Protein AF-A0A8J6E642-F1 (afdb_monomer)

Mean predicted aligned error: 11.98 Å

Radius of gyration: 27.35 Å; Cα contacts (8 Å, |Δi|>4): 150; chains: 1; bounding box: 52×28×83 Å

Secondary structure (DSSP, 8-state):
----BTTB---TTSTT--TT-SSPPP----------S----GGGGTTT---TT------S----B--EEPPPPPP---BS-TTS-EEEEEE--EEE--BTTPPPPPPSEEEEEE--S---

Organism: Eleutherodactylus coqui (NCBI:txid57060)

Foldseek 3Di:
DQDPDPVRNCDLPGLQNQPPDPDGFDPDDDDDDDDDDDCPDPVVVVPPDPVPPPPPPPPRVQSWDAWDKDDKDPWDAFADAAPDKTKIKIFIGTPHQTHSPYHGDDDGMDMDIDHHPPDD

pLDDT: mean 79.24, std 14.69, range [52.28, 98.31]

Sequence (120 aa):
MWQITSSSPSHPANSFFYPRLKRLPPIAKVTFIKLKGKITSFLDIASNVTATGNEIEEHLPGTPLDCEVSLWSPWGLCKGSCGSKGVEIRTRYIRMKAANNGTACPSLSDNKDCEPENCI

Nearest PDB structures (foldseek):
  1szl-assembly1_A  TM=6.631E-01  e=7.088E-04  Rattus norvegicus
  4e0s-assembly1_B  TM=8.058E-01  e=7.967E-03  Homo sapiens
  7noz-assembly1_D  TM=7.205E-01  e=6.614E-03  Homo sapiens
  6rus-assembly1_A  TM=6.662E-01  e=2.021E-02  Homo sapiens
  6kvm-assembly1_A  TM=4.259E-01  e=5.375E+00  Gallus gallus

InterPro domains:
  IPR000884 Thrombospondin type-1 (TSP1) repeat [PS50092] (66-120)
  IPR000884 Thrombospondin type-1 (TSP1) repeat [SM00209] (69-120)
  IPR036383 Thrombospondin type-1 repeat superfamily [G3DSA:2.20.100.10] (65-114)
  IPR036383 Thrombospondin type-1 repeat superfamily [SSF82895] (64-119)
  IPR044004 Spondin-like TSP1 domain [PF19028] (67-119)
  IPR051418 Spondin/Thrombospondin type-1 domain-containing [PTHR11311] (56-119)

Structure (mmCIF, N/CA/C/O backbone):
data_AF-A0A8J6E642-F1
#
_entry.id   AF-A0A8J6E642-F1
#
loop_
_atom_site.group_PDB
_atom_site.id
_atom_site.type_symbol
_atom_site.label_atom_id
_atom_site.label_alt_id
_atom_site.label_comp_id
_atom_site.label_asym_id
_atom_site.label_entity_id
_atom_site.label_seq_id
_atom_site.pdbx_PDB_ins_code
_atom_site.Cartn_x
_atom_site.Cartn_y
_atom_site.Cartn_z
_atom_site.occupancy
_atom_site.B_iso_or_equiv
_atom_site.auth_seq_id
_atom_site.auth_comp_id
_atom_site.auth_asym_id
_atom_site.auth_atom_id
_atom_site.pdbx_PDB_model_num
ATOM 1 N N . MET A 1 1 ? -16.018 17.460 0.294 1.00 53.78 1 MET A N 1
ATOM 2 C CA . MET A 1 1 ? -14.708 17.254 0.949 1.00 53.78 1 MET A CA 1
ATOM 3 C C . MET A 1 1 ? -14.922 16.201 2.028 1.00 53.78 1 MET A C 1
ATOM 5 O O . MET A 1 1 ? -15.851 16.365 2.805 1.00 53.78 1 MET A O 1
ATOM 9 N N . TRP A 1 2 ? -14.198 15.082 2.009 1.00 61.72 2 TRP A N 1
ATOM 10 C CA . TRP A 1 2 ? -14.404 13.994 2.976 1.00 61.72 2 TRP A CA 1
ATOM 11 C C . TRP A 1 2 ? -13.755 14.383 4.313 1.00 61.72 2 TRP A C 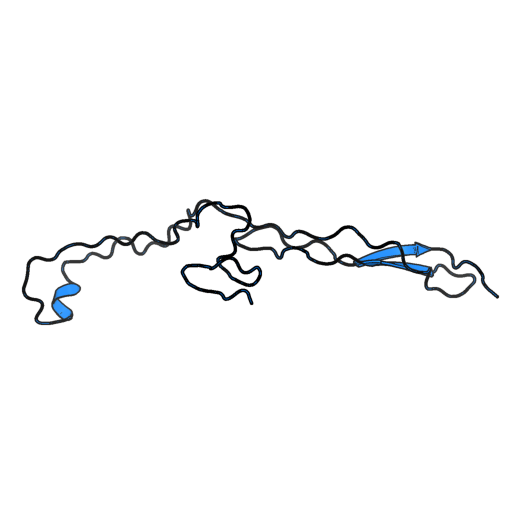1
ATOM 13 O O . TRP A 1 2 ? -12.544 14.580 4.353 1.00 61.72 2 TRP A O 1
ATOM 23 N N . GLN A 1 3 ? -14.544 14.547 5.380 1.00 73.75 3 GLN A N 1
ATOM 24 C CA . GLN A 1 3 ? -14.061 14.958 6.705 1.00 73.75 3 GLN A CA 1
ATOM 25 C C . GLN A 1 3 ? -14.054 13.770 7.668 1.00 73.75 3 GLN A C 1
ATOM 27 O O . GLN A 1 3 ? -15.035 13.034 7.762 1.00 73.75 3 GLN A O 1
ATOM 32 N N . ILE A 1 4 ? -12.952 13.610 8.402 1.00 73.44 4 ILE A N 1
ATOM 33 C CA . ILE A 1 4 ? -12.811 12.579 9.432 1.00 73.44 4 ILE A CA 1
ATOM 34 C C . ILE A 1 4 ? -13.620 13.015 10.656 1.00 73.44 4 ILE A C 1
ATOM 36 O O . ILE A 1 4 ? -13.296 14.017 11.291 1.00 73.44 4 ILE A O 1
ATOM 40 N N . THR A 1 5 ? -14.673 12.273 10.986 1.00 76.75 5 THR A N 1
ATOM 41 C CA . THR A 1 5 ? -15.489 12.486 12.195 1.00 76.75 5 THR A CA 1
ATOM 42 C C . THR A 1 5 ? -15.721 11.161 12.916 1.00 76.75 5 THR A C 1
ATOM 44 O O . THR A 1 5 ? -15.486 10.093 12.348 1.00 76.75 5 THR A O 1
ATOM 47 N N . SER A 1 6 ? -16.213 11.203 14.158 1.00 71.94 6 SER A N 1
ATOM 48 C CA . SER A 1 6 ? -16.591 9.989 14.900 1.00 71.94 6 SER A CA 1
ATOM 49 C C . SER A 1 6 ? -17.686 9.183 14.193 1.00 71.94 6 SER A C 1
ATOM 51 O O . SER A 1 6 ? -17.700 7.958 14.276 1.00 71.94 6 SER A O 1
ATOM 53 N N . SER A 1 7 ? -18.574 9.856 13.457 1.00 74.38 7 SER A N 1
ATOM 54 C CA . SER A 1 7 ? -19.633 9.239 12.656 1.00 74.38 7 SER A CA 1
ATOM 55 C C . SER A 1 7 ? -19.194 8.881 11.231 1.00 74.38 7 SER A C 1
ATOM 57 O O . SER A 1 7 ? -19.899 8.144 10.547 1.00 74.38 7 SER A O 1
ATOM 59 N N . SER A 1 8 ? -18.052 9.385 10.754 1.00 71.12 8 SER A N 1
ATOM 60 C CA . SER A 1 8 ? -17.496 9.108 9.420 1.00 71.12 8 SER A CA 1
ATOM 61 C C . SER A 1 8 ? -15.966 8.964 9.468 1.00 71.12 8 SER A C 1
ATOM 63 O O . SER A 1 8 ? -15.238 9.846 9.007 1.00 71.12 8 SER A O 1
ATOM 65 N N . PRO A 1 9 ? -15.443 7.854 10.024 1.00 72.44 9 PRO A N 1
ATOM 66 C CA . PRO A 1 9 ? -14.002 7.638 10.153 1.00 72.44 9 PRO A CA 1
ATOM 67 C C . PRO A 1 9 ? -13.345 7.075 8.880 1.00 72.44 9 PRO A C 1
ATOM 69 O O . PRO A 1 9 ? -12.135 6.852 8.866 1.00 72.44 9 PRO A O 1
ATOM 72 N N . SER A 1 10 ? -14.101 6.826 7.807 1.00 70.06 10 SER A N 1
ATOM 73 C CA . SER A 1 10 ? -13.646 6.135 6.595 1.00 70.06 10 SER A CA 1
ATOM 74 C C . SER A 1 10 ? -12.806 7.027 5.671 1.00 70.06 10 SER A C 1
ATOM 76 O O . SER A 1 10 ? -13.190 7.310 4.537 1.00 70.06 10 SER A O 1
ATOM 78 N N . HIS A 1 11 ? -11.654 7.480 6.153 1.00 77.19 11 HIS A N 1
ATOM 79 C CA . HIS A 1 11 ? -10.652 8.166 5.345 1.00 77.19 11 HIS A CA 1
ATOM 80 C C . HIS A 1 11 ? -9.401 7.286 5.227 1.00 77.19 11 HIS A C 1
ATOM 82 O O . HIS A 1 11 ? -8.934 6.804 6.252 1.00 77.19 11 HIS A O 1
ATOM 88 N N . PRO A 1 12 ? -8.806 7.106 4.035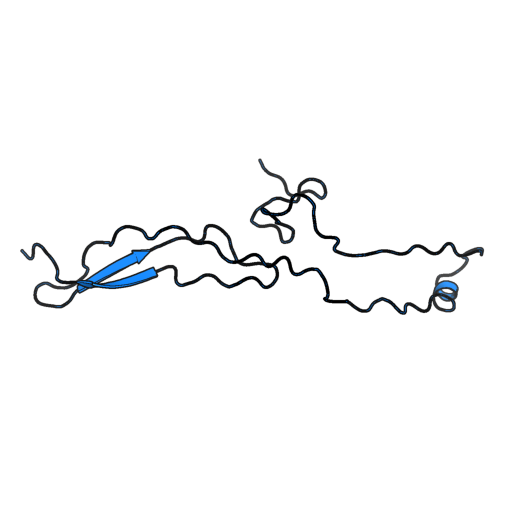 1.00 72.12 12 PRO A N 1
ATOM 89 C CA . PRO A 1 12 ? -7.671 6.196 3.830 1.00 72.12 12 PRO A CA 1
ATOM 90 C C . PRO A 1 12 ? -6.398 6.555 4.614 1.00 72.12 12 PRO A C 1
ATOM 92 O O . PRO A 1 12 ? -5.511 5.723 4.759 1.00 72.12 12 PRO A O 1
ATOM 95 N N . ALA A 1 13 ? -6.301 7.782 5.128 1.00 68.94 13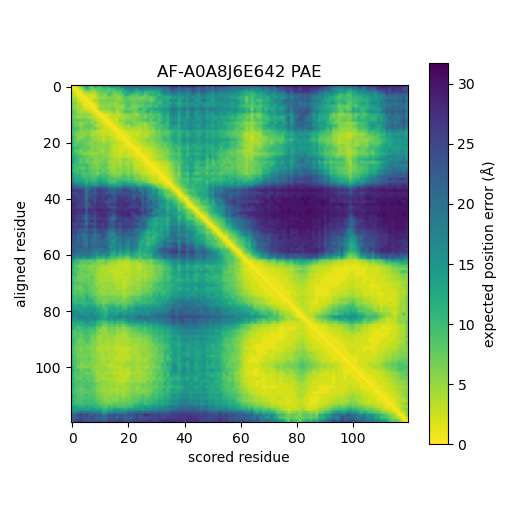 ALA A N 1
ATOM 96 C CA . ALA A 1 13 ? -5.231 8.210 6.036 1.00 68.94 13 ALA A CA 1
ATOM 97 C C . ALA A 1 13 ? -5.592 8.114 7.535 1.00 68.94 13 ALA A C 1
ATOM 99 O O . ALA A 1 13 ? -4.827 8.590 8.366 1.00 68.94 13 ALA A O 1
ATOM 100 N N . ASN A 1 14 ? -6.760 7.573 7.891 1.00 76.19 14 ASN A N 1
ATOM 101 C CA . ASN A 1 14 ? -7.192 7.424 9.280 1.00 76.19 14 ASN A CA 1
ATOM 102 C C . ASN A 1 14 ? -6.783 6.053 9.839 1.00 76.19 14 ASN A C 1
ATOM 104 O O . ASN A 1 14 ? -6.898 5.042 9.150 1.00 76.19 14 ASN A O 1
ATOM 108 N N . SER A 1 15 ? -6.403 6.000 11.115 1.00 71.56 15 SER A N 1
ATOM 109 C CA . SER A 1 15 ? -6.082 4.754 11.824 1.00 71.56 15 SER A CA 1
ATOM 110 C C . SER A 1 15 ? -7.288 3.818 11.982 1.00 71.56 15 SER A C 1
ATOM 112 O O . SER A 1 15 ? -7.113 2.621 12.165 1.00 71.56 15 SER A O 1
ATOM 114 N N . PHE A 1 16 ? -8.513 4.340 11.859 1.00 74.75 16 PHE A N 1
ATOM 115 C CA . PHE A 1 16 ? -9.761 3.561 11.876 1.00 74.75 16 PHE A CA 1
ATOM 116 C C . PHE A 1 16 ? -10.316 3.286 10.470 1.00 74.75 16 PHE A C 1
ATOM 118 O O . PHE A 1 16 ? -11.526 3.135 10.279 1.00 74.75 16 PHE A O 1
ATOM 125 N N . PHE A 1 17 ? -9.452 3.274 9.455 1.00 79.19 17 PHE A N 1
ATOM 126 C CA . PHE A 1 17 ? -9.862 2.979 8.091 1.00 79.19 17 PHE A CA 1
ATOM 127 C C . PHE A 1 17 ? -10.010 1.472 7.870 1.00 79.19 17 PHE A C 1
ATOM 129 O O . PHE A 1 17 ? -9.035 0.758 7.648 1.00 79.19 17 PHE A O 1
ATOM 136 N N . TYR A 1 18 ? -11.256 0.999 7.883 1.00 82.75 18 TYR A N 1
ATOM 137 C CA . TYR A 1 18 ? -11.600 -0.398 7.619 1.00 82.75 18 TYR A CA 1
ATOM 138 C C . TYR A 1 18 ? -12.428 -0.526 6.331 1.00 82.75 18 TYR A C 1
ATOM 140 O O . TYR A 1 18 ? -13.645 -0.702 6.398 1.00 82.75 18 TYR A O 1
ATOM 148 N N . PRO A 1 19 ? -11.806 -0.456 5.139 1.00 81.31 19 PRO A N 1
ATOM 149 C CA . PRO A 1 19 ? -12.535 -0.402 3.867 1.00 81.31 19 PRO A CA 1
ATOM 150 C C . PRO A 1 19 ? -13.343 -1.671 3.566 1.00 81.31 19 PRO A C 1
ATOM 152 O O . PRO A 1 19 ? -14.288 -1.633 2.785 1.00 81.31 19 PRO A O 1
ATOM 155 N N . ARG A 1 20 ? -12.968 -2.803 4.174 1.00 82.69 20 ARG A N 1
ATOM 156 C CA . ARG A 1 20 ? -13.580 -4.119 3.933 1.00 82.69 20 ARG A CA 1
ATOM 157 C C . ARG A 1 20 ? -14.623 -4.513 4.987 1.00 82.69 20 ARG A C 1
ATOM 159 O O . ARG A 1 20 ? -15.246 -5.563 4.852 1.00 82.69 20 ARG A O 1
ATOM 166 N N . LEU A 1 21 ? -14.826 -3.703 6.030 1.00 80.44 21 LEU A N 1
ATOM 167 C CA . LEU A 1 21 ? -15.764 -4.009 7.112 1.00 80.44 21 LEU A CA 1
ATOM 168 C C . LEU A 1 21 ? -17.041 -3.180 6.985 1.00 80.44 21 LEU A C 1
ATOM 170 O O . LEU A 1 21 ? -17.004 -1.965 6.830 1.00 80.44 21 LEU A O 1
ATOM 174 N N . LYS A 1 22 ? -18.196 -3.841 7.121 1.00 81.00 22 LYS A N 1
ATOM 175 C CA . LYS A 1 22 ? -19.508 -3.166 7.144 1.00 81.00 22 LYS A CA 1
ATOM 176 C C . LYS A 1 22 ? -19.777 -2.431 8.460 1.00 81.00 22 LYS A C 1
ATOM 178 O O . LYS A 1 22 ? -20.618 -1.539 8.503 1.00 81.00 22 LYS A O 1
ATOM 183 N N . ARG A 1 23 ? -19.121 -2.846 9.546 1.00 78.62 23 ARG A N 1
ATOM 184 C CA . ARG A 1 23 ? -19.234 -2.266 10.890 1.00 78.62 23 ARG A CA 1
ATOM 185 C C . ARG A 1 23 ? -17.848 -2.212 11.513 1.00 78.62 23 ARG A C 1
ATOM 187 O O . ARG A 1 23 ? -17.059 -3.133 11.309 1.00 78.62 23 ARG A O 1
ATOM 194 N N . LEU A 1 24 ? -17.571 -1.142 12.251 1.00 77.75 24 LEU A N 1
ATOM 195 C CA . LEU A 1 24 ? -16.283 -0.958 12.911 1.00 77.75 24 LEU A CA 1
ATOM 196 C C . LEU A 1 24 ? -16.070 -2.039 13.979 1.00 77.75 24 LEU A C 1
ATOM 198 O O . LEU A 1 24 ? -17.028 -2.389 14.679 1.00 77.75 24 LEU A O 1
ATOM 202 N N . PRO A 1 25 ? -14.843 -2.565 14.112 1.00 78.12 25 PRO A N 1
ATOM 203 C CA . PRO A 1 25 ? -14.526 -3.499 15.177 1.00 78.12 25 PRO A CA 1
ATOM 204 C C . PRO A 1 25 ? -14.644 -2.798 16.542 1.00 78.12 25 PRO A C 1
ATOM 206 O O . PRO A 1 25 ? -14.317 -1.612 16.658 1.00 78.12 25 PRO A O 1
ATOM 209 N N . PRO A 1 26 ? -15.124 -3.496 17.585 1.00 76.69 26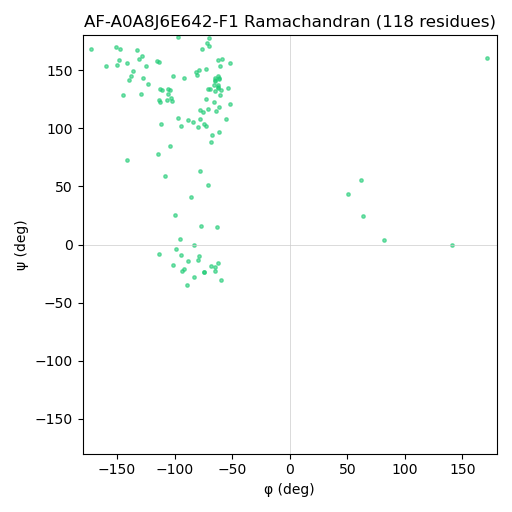 PRO A N 1
ATOM 210 C CA . PRO A 1 26 ? -15.143 -2.948 18.933 1.00 76.69 26 PRO A CA 1
ATOM 211 C C . PRO A 1 26 ? -13.706 -2.760 19.429 1.00 76.69 26 PRO A C 1
ATOM 213 O O . PRO A 1 26 ? -12.939 -3.716 19.475 1.00 76.69 26 PRO A O 1
ATOM 216 N N . ILE A 1 27 ? -13.355 -1.530 19.804 1.00 74.62 27 ILE A N 1
ATOM 217 C CA . ILE A 1 27 ? -12.005 -1.175 20.277 1.00 74.62 27 ILE A CA 1
ATOM 218 C C . ILE A 1 27 ? -11.851 -1.277 21.798 1.00 74.62 27 ILE A C 1
ATOM 220 O O . ILE A 1 27 ? -10.738 -1.373 22.296 1.00 74.62 27 ILE A O 1
ATOM 224 N N . ALA A 1 28 ? -12.963 -1.239 22.536 1.00 75.19 28 ALA A N 1
ATOM 225 C CA . ALA A 1 28 ? -12.993 -1.367 23.987 1.00 75.19 28 ALA A CA 1
ATOM 226 C C . ALA A 1 28 ? -14.389 -1.792 24.462 1.00 75.19 28 ALA A C 1
ATOM 228 O O . ALA A 1 28 ? -15.399 -1.489 23.818 1.00 75.19 28 ALA A O 1
ATOM 229 N N . LYS A 1 29 ? -14.451 -2.452 25.622 1.00 78.50 29 LYS A N 1
ATOM 230 C CA . LYS A 1 29 ? -15.683 -2.652 26.392 1.00 78.50 29 LYS A CA 1
ATOM 231 C C . LYS A 1 29 ? -15.560 -1.870 27.692 1.00 78.50 29 LYS A C 1
ATOM 233 O O . LYS A 1 29 ? -14.613 -2.075 28.440 1.00 78.50 29 LYS A O 1
ATOM 238 N N . VAL A 1 30 ? -16.522 -0.993 27.957 1.00 79.69 30 VAL A N 1
ATOM 239 C CA . VAL A 1 30 ? -16.594 -0.242 29.214 1.00 79.69 30 VAL A CA 1
ATOM 240 C C . VAL A 1 30 ? -17.733 -0.813 30.043 1.00 79.69 30 VAL A C 1
ATOM 242 O O . VAL A 1 30 ? -18.870 -0.887 29.574 1.00 79.69 30 VAL A O 1
ATOM 245 N N . THR A 1 31 ? -17.431 -1.229 31.267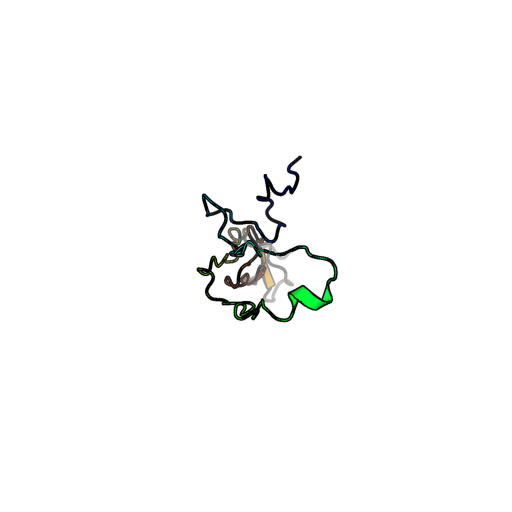 1.00 81.75 31 THR A N 1
ATOM 246 C CA . THR A 1 31 ? -18.421 -1.693 32.236 1.00 81.75 31 THR A CA 1
ATOM 247 C C . THR A 1 31 ? -18.666 -0.594 33.262 1.00 81.75 31 THR A C 1
ATOM 249 O O . THR A 1 31 ? -17.744 -0.067 33.878 1.00 81.75 31 THR A O 1
ATOM 252 N N . PHE A 1 32 ? -19.930 -0.219 33.439 1.00 79.12 32 PHE A N 1
ATOM 253 C CA . PHE A 1 32 ? -20.323 0.761 34.445 1.00 79.12 32 PHE A CA 1
ATOM 254 C C . PHE A 1 32 ? -20.928 0.032 35.637 1.00 79.12 32 PHE A C 1
ATOM 256 O O . PHE A 1 32 ? -21.910 -0.696 35.490 1.00 79.12 32 PHE A O 1
ATOM 263 N N . ILE A 1 33 ? -20.370 0.257 36.825 1.00 79.12 33 ILE A N 1
ATOM 264 C CA . ILE A 1 33 ? -20.960 -0.199 38.083 1.00 79.12 33 ILE A CA 1
ATOM 265 C C . ILE A 1 33 ? -21.569 0.991 38.820 1.00 79.12 33 ILE A C 1
ATOM 267 O O . ILE A 1 33 ? -20.940 2.033 39.000 1.00 79.12 33 ILE A O 1
ATOM 271 N N . LYS A 1 34 ? -22.828 0.854 39.240 1.00 75.38 34 LYS A N 1
ATOM 272 C CA . LYS A 1 34 ? -23.503 1.881 40.035 1.00 75.38 34 LYS A CA 1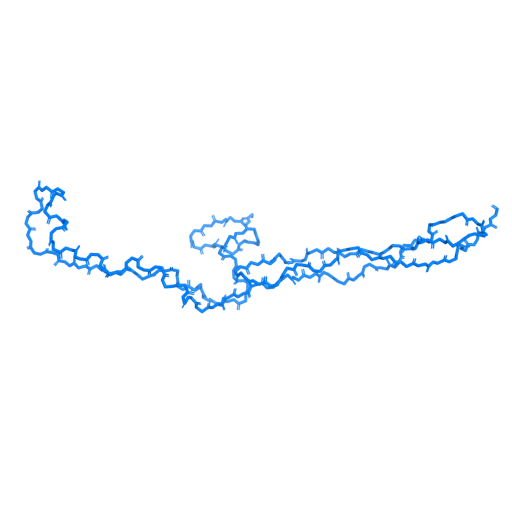
ATOM 273 C C . LYS A 1 34 ? -23.136 1.696 41.504 1.00 75.38 34 LYS A C 1
ATOM 275 O O . LYS A 1 34 ? -23.664 0.803 42.164 1.00 75.38 34 LYS A O 1
ATOM 280 N N . LEU A 1 35 ? -22.269 2.561 42.020 1.00 73.12 35 LEU A N 1
ATOM 281 C CA . LEU A 1 35 ? -21.963 2.608 43.447 1.00 73.12 35 LEU A CA 1
ATOM 282 C C . LEU A 1 35 ? -23.169 3.170 44.216 1.00 73.12 35 LEU A C 1
ATOM 284 O O . LEU A 1 35 ? -23.774 4.167 43.817 1.00 73.12 35 LEU A O 1
ATOM 288 N N . LYS A 1 36 ? -23.540 2.524 45.321 1.00 72.38 36 LYS A N 1
ATOM 289 C CA . LYS A 1 36 ? -24.533 3.051 46.266 1.00 72.38 36 LYS A CA 1
ATOM 290 C C . LYS A 1 36 ? -23.781 3.788 47.382 1.00 72.38 36 LYS A C 1
ATOM 292 O O . LYS A 1 36 ? -23.217 3.141 48.253 1.00 72.38 36 LYS A O 1
ATOM 297 N N . GLY A 1 37 ? -23.753 5.123 47.338 1.00 66.00 37 GLY A N 1
ATOM 298 C CA . GLY A 1 37 ? -23.104 5.986 48.340 1.00 66.00 37 GLY A CA 1
ATOM 299 C C . GLY A 1 37 ? -23.058 7.462 47.911 1.00 66.00 37 GLY A C 1
ATOM 300 O O . GLY A 1 37 ? -23.213 7.764 46.729 1.00 66.00 37 GLY A O 1
ATOM 301 N N . LYS A 1 38 ? -22.877 8.393 48.861 1.00 60.06 38 LYS A N 1
ATOM 302 C CA . LYS A 1 38 ? -22.690 9.833 48.592 1.00 60.06 38 LYS A CA 1
ATOM 303 C C . LYS A 1 38 ? -21.193 10.073 48.382 1.00 60.06 38 LYS A C 1
ATOM 305 O O . LYS A 1 38 ? -20.428 9.978 49.332 1.00 60.06 38 LYS A O 1
ATOM 310 N N . ILE A 1 39 ? -20.774 10.323 47.144 1.00 59.31 39 ILE A N 1
ATOM 311 C CA . ILE A 1 39 ? -19.362 10.556 46.808 1.00 59.31 39 ILE A CA 1
ATOM 312 C C . ILE A 1 39 ? -18.983 11.942 47.333 1.00 59.31 39 ILE A C 1
ATOM 314 O O . ILE A 1 39 ? -19.368 12.954 46.752 1.00 59.31 39 ILE A O 1
ATOM 318 N N . THR A 1 40 ? -18.290 11.989 48.468 1.00 59.62 40 THR A N 1
ATOM 319 C CA . THR A 1 40 ? -17.801 13.235 49.075 1.00 59.62 40 THR A CA 1
ATOM 320 C C . THR A 1 40 ? -16.317 13.476 48.804 1.00 59.62 40 THR A C 1
ATOM 322 O O . THR A 1 40 ? -15.872 14.614 48.921 1.00 59.62 40 THR A O 1
ATOM 325 N N . SER A 1 41 ? -15.551 12.449 48.403 1.00 56.94 41 SER A N 1
ATOM 326 C CA . SER A 1 41 ? -14.129 12.572 48.061 1.00 56.94 41 SER A CA 1
ATOM 327 C C . SER A 1 41 ? -13.678 11.553 46.998 1.00 56.94 41 SER A C 1
ATOM 329 O O . SER A 1 41 ? -14.256 10.475 46.868 1.00 56.94 41 SER A O 1
ATOM 331 N N . PHE A 1 42 ? -12.623 11.885 46.242 1.00 57.47 42 PHE A N 1
ATOM 332 C CA . PHE A 1 42 ? -11.982 10.985 45.265 1.00 57.47 42 PHE A CA 1
ATOM 333 C C . PHE A 1 42 ? -11.252 9.792 45.915 1.00 57.47 42 PHE A C 1
ATOM 335 O O . PHE A 1 42 ? -10.986 8.801 45.239 1.00 57.47 42 PHE A O 1
ATOM 342 N N . LEU A 1 43 ? -10.936 9.869 47.213 1.00 57.19 43 LEU A N 1
ATOM 343 C CA . LEU A 1 43 ? -10.184 8.840 47.942 1.00 57.19 43 LEU A CA 1
ATOM 344 C C . LEU A 1 43 ? -11.034 7.593 48.250 1.00 57.19 43 LEU A C 1
ATOM 346 O O . LEU A 1 43 ? -10.487 6.499 48.354 1.00 57.19 43 LEU A O 1
ATOM 350 N N . ASP A 1 44 ? -12.364 7.727 48.292 1.00 53.78 44 ASP A N 1
ATOM 351 C CA . ASP A 1 44 ? -13.297 6.621 48.572 1.00 53.78 44 ASP A CA 1
ATOM 352 C C . ASP A 1 44 ? -13.553 5.706 47.353 1.00 53.78 44 ASP A C 1
ATOM 354 O O . ASP A 1 44 ? -14.180 4.653 47.470 1.00 53.78 44 ASP A O 1
ATOM 358 N N . ILE A 1 45 ? -13.088 6.104 46.162 1.00 54.41 45 ILE A N 1
ATOM 359 C CA . ILE A 1 45 ? -13.300 5.377 44.897 1.00 54.41 45 ILE A CA 1
ATOM 360 C C . ILE A 1 45 ? -12.270 4.246 44.723 1.00 54.41 45 ILE A C 1
ATOM 362 O O . ILE A 1 45 ? -12.569 3.227 44.101 1.00 54.41 45 ILE A O 1
ATOM 366 N N . ALA A 1 46 ? -11.077 4.385 45.308 1.00 53.94 46 ALA A N 1
ATOM 367 C CA . ALA A 1 46 ? -9.966 3.448 45.129 1.00 53.94 46 ALA A CA 1
ATOM 368 C C . ALA A 1 46 ? -10.072 2.162 45.976 1.00 53.94 46 ALA A C 1
ATOM 370 O O . ALA A 1 46 ? -9.333 1.214 45.727 1.00 53.94 46 ALA A O 1
ATOM 371 N N . SER A 1 47 ? -10.969 2.107 46.967 1.00 53.12 47 SER A N 1
ATOM 372 C CA . SER A 1 47 ? -11.055 0.992 47.926 1.00 53.12 47 SER A CA 1
ATOM 373 C C . SER A 1 47 ? -12.045 -0.114 47.538 1.00 53.12 47 SER A C 1
ATOM 375 O O . SER A 1 47 ? -11.868 -1.249 47.971 1.00 53.12 47 SER A O 1
ATOM 377 N N . ASN A 1 48 ? -13.043 0.174 46.692 1.00 53.38 48 ASN A N 1
ATOM 378 C CA . ASN A 1 48 ? -14.070 -0.801 46.277 1.00 53.38 48 ASN A CA 1
ATOM 379 C C . ASN A 1 48 ? -14.008 -1.178 44.790 1.00 53.38 48 ASN A C 1
ATOM 381 O O . ASN A 1 48 ? -14.731 -2.071 44.348 1.00 53.38 48 ASN A O 1
ATOM 385 N N . VAL A 1 49 ? -13.179 -0.485 44.007 1.00 54.19 49 VAL A N 1
ATOM 386 C CA . VAL A 1 49 ? -12.951 -0.788 42.595 1.00 54.19 49 VAL A CA 1
ATOM 387 C C . VAL A 1 49 ? -11.602 -1.481 42.500 1.00 54.19 49 VAL A C 1
ATOM 389 O O . VAL A 1 49 ? -10.577 -0.854 42.246 1.00 54.19 49 VAL A O 1
ATOM 392 N N . THR A 1 50 ? -11.589 -2.796 42.708 1.00 53.66 50 THR A N 1
ATOM 393 C CA . THR A 1 50 ? -10.513 -3.619 42.163 1.00 53.66 50 THR A CA 1
ATOM 394 C C . THR A 1 50 ? -10.589 -3.470 40.649 1.00 53.66 50 THR A C 1
ATOM 396 O O . THR A 1 50 ? -11.404 -4.105 39.986 1.00 53.66 50 THR A O 1
ATOM 399 N N . ALA A 1 51 ? -9.775 -2.573 40.090 1.00 55.22 51 ALA A N 1
ATOM 400 C CA . ALA A 1 51 ? -9.605 -2.401 38.651 1.00 55.22 51 ALA A CA 1
ATOM 401 C C . ALA A 1 51 ? -8.830 -3.597 38.059 1.00 55.22 51 ALA A C 1
ATOM 403 O O . ALA A 1 51 ? -7.815 -3.442 37.389 1.00 55.22 51 ALA A O 1
ATOM 404 N N . THR A 1 52 ? -9.277 -4.817 38.351 1.00 55.41 52 THR A N 1
ATOM 405 C CA . THR A 1 52 ? -8.862 -6.035 37.659 1.00 55.41 52 THR A CA 1
ATOM 406 C C . THR A 1 52 ? -9.632 -6.063 36.342 1.00 55.41 52 THR A C 1
ATOM 408 O O . THR A 1 52 ? -10.853 -6.217 36.349 1.00 55.41 52 THR A O 1
ATOM 411 N N . GLY A 1 53 ? -8.939 -5.821 35.227 1.00 52.28 53 GLY A N 1
ATOM 412 C CA . GLY A 1 53 ? -9.556 -5.697 33.899 1.00 52.28 53 GLY A CA 1
ATOM 413 C C . GLY A 1 53 ? -8.958 -4.613 32.997 1.00 52.28 53 GLY A C 1
ATOM 414 O O . GLY A 1 53 ? -9.378 -4.495 31.853 1.00 52.28 53 GLY A O 1
ATOM 415 N N . ASN A 1 54 ? -7.952 -3.860 33.462 1.00 56.91 54 ASN A N 1
ATOM 416 C CA . ASN A 1 54 ? -7.114 -3.001 32.604 1.00 56.91 54 ASN A CA 1
ATOM 417 C C . ASN A 1 54 ? -6.070 -3.807 31.804 1.00 56.91 54 ASN A C 1
ATOM 419 O O . ASN A 1 54 ? -5.078 -3.253 31.330 1.00 56.91 54 ASN A O 1
ATOM 423 N N . GLU A 1 55 ? -6.246 -5.121 31.706 1.00 60.78 55 GLU A N 1
ATOM 424 C CA . GLU A 1 55 ? -5.422 -5.954 30.847 1.00 60.78 55 GLU A CA 1
ATOM 425 C C . GLU A 1 55 ? -5.816 -5.634 29.406 1.00 60.78 55 GLU A C 1
ATOM 427 O O . GLU A 1 55 ? -6.968 -5.809 29.004 1.00 60.78 55 GLU A O 1
ATOM 432 N N . ILE A 1 56 ? -4.866 -5.089 28.642 1.00 57.03 56 ILE A N 1
ATOM 433 C CA . ILE A 1 56 ? -5.007 -4.925 27.198 1.00 57.03 56 ILE A CA 1
ATOM 434 C C . ILE A 1 56 ? -4.990 -6.341 26.627 1.00 57.03 56 ILE A C 1
ATOM 436 O O . ILE A 1 56 ? -3.936 -6.895 26.324 1.00 57.03 56 ILE A O 1
ATOM 440 N N . GLU A 1 57 ? -6.160 -6.965 26.551 1.00 57.47 57 GLU A N 1
ATOM 441 C CA . GLU A 1 57 ? -6.324 -8.214 25.829 1.00 57.47 57 GLU A CA 1
ATOM 442 C C . GLU A 1 57 ? -6.130 -7.882 24.341 1.00 57.47 57 GLU A C 1
ATOM 444 O O . GLU A 1 57 ? -7.058 -7.458 23.653 1.00 57.47 57 GLU A O 1
ATOM 449 N N . GLU A 1 58 ? -4.904 -8.051 23.828 1.00 56.78 58 GLU A N 1
ATOM 450 C CA . GLU A 1 58 ? -4.563 -7.933 22.397 1.00 56.78 58 GLU A CA 1
ATOM 451 C C . GLU A 1 58 ? -5.273 -8.988 21.522 1.00 56.78 58 GLU A C 1
ATOM 453 O O . GLU A 1 58 ? -4.942 -9.188 20.356 1.00 56.78 58 GLU A O 1
ATOM 458 N N . HIS A 1 59 ? -6.300 -9.655 22.044 1.00 57.19 59 HIS A N 1
ATOM 459 C CA . HIS A 1 59 ? -7.158 -10.557 21.298 1.00 57.19 59 HIS A CA 1
ATOM 460 C C . HIS A 1 59 ? -8.307 -9.808 20.607 1.00 57.19 59 HIS A C 1
ATOM 462 O O . HIS A 1 59 ? -9.450 -10.272 20.568 1.00 57.19 59 HIS A O 1
ATOM 468 N N . LEU A 1 60 ? -8.022 -8.634 20.025 1.00 62.16 60 LEU A N 1
ATOM 469 C CA . LEU A 1 60 ? -8.912 -8.122 18.989 1.00 62.16 60 LEU A CA 1
ATOM 470 C C . LEU A 1 60 ? -8.893 -9.135 17.837 1.00 62.16 60 LEU A C 1
ATOM 472 O O . LEU A 1 60 ? -7.813 -9.602 17.467 1.00 62.16 60 LEU A O 1
ATOM 476 N N . PRO A 1 61 ? -10.047 -9.464 17.228 1.00 63.38 61 PRO A N 1
ATOM 477 C CA . PRO A 1 61 ? -10.047 -10.187 15.968 1.00 63.38 61 PRO A CA 1
ATOM 478 C C . PRO A 1 61 ? -9.191 -9.374 15.001 1.00 63.38 61 PRO A C 1
ATOM 480 O O . PRO A 1 61 ? -9.562 -8.257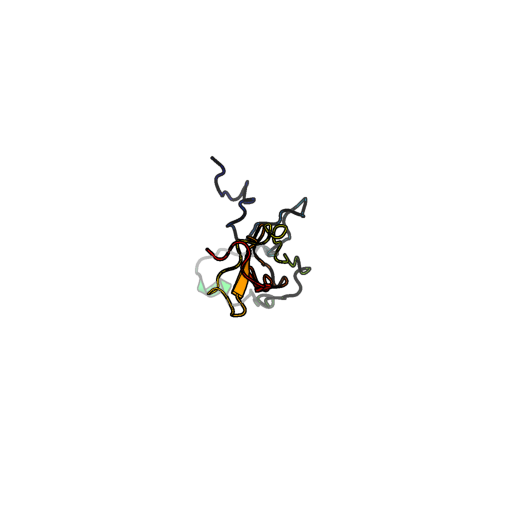 14.624 1.00 63.38 61 PRO A O 1
ATOM 483 N N . GLY A 1 62 ? -8.002 -9.899 14.696 1.00 69.69 62 GLY A N 1
ATOM 484 C CA . GLY A 1 62 ? -7.031 -9.226 13.855 1.00 69.69 62 GLY A CA 1
ATOM 485 C C . GLY A 1 62 ? -7.742 -8.822 12.577 1.00 69.69 62 GLY A C 1
ATOM 486 O O . GLY A 1 62 ? -8.304 -9.659 11.874 1.00 69.69 62 GLY A O 1
ATOM 487 N N . THR A 1 63 ? -7.760 -7.526 12.298 1.00 81.00 63 THR A N 1
ATOM 488 C CA . THR A 1 63 ? -8.292 -6.984 11.047 1.00 81.00 63 THR A CA 1
ATOM 489 C C . THR A 1 63 ? -7.114 -6.498 10.212 1.00 81.00 63 THR A C 1
ATOM 491 O O . THR A 1 63 ? -7.037 -5.296 9.932 1.00 81.00 63 THR A O 1
ATOM 494 N N . PRO A 1 64 ? -6.161 -7.400 9.869 1.00 85.69 64 PRO A N 1
ATOM 495 C CA . PRO A 1 64 ? -4.961 -7.010 9.160 1.00 85.69 64 PRO A CA 1
ATOM 496 C C . PRO A 1 64 ? -5.356 -6.385 7.834 1.00 85.69 64 PRO A C 1
ATOM 498 O O . PRO A 1 64 ? -6.222 -6.884 7.107 1.00 85.69 64 PRO A O 1
ATOM 501 N N . LEU A 1 65 ? -4.736 -5.248 7.553 1.00 87.62 65 LEU A N 1
ATOM 502 C CA . LEU A 1 65 ? -4.888 -4.560 6.292 1.00 87.62 65 LEU A CA 1
ATOM 503 C C . LEU A 1 65 ? -3.558 -4.641 5.568 1.00 87.62 65 LEU A C 1
ATOM 505 O O . LEU A 1 65 ? -2.606 -3.948 5.917 1.00 87.62 65 LEU A O 1
ATOM 509 N N . ASP A 1 66 ? -3.498 -5.522 4.583 1.00 92.00 66 ASP A N 1
ATOM 510 C CA . ASP A 1 66 ? -2.304 -5.702 3.774 1.00 92.00 66 ASP A CA 1
ATOM 511 C C . ASP A 1 66 ? -2.112 -4.531 2.817 1.00 92.00 66 ASP A C 1
ATOM 513 O O . ASP A 1 66 ? -3.072 -3.900 2.362 1.00 92.00 66 ASP A O 1
ATOM 517 N N . CYS A 1 67 ? -0.855 -4.252 2.482 1.00 93.44 67 CYS A N 1
ATOM 518 C CA . CYS A 1 67 ? -0.567 -3.288 1.441 1.00 93.44 67 CYS A CA 1
ATOM 519 C C . CYS A 1 67 ? -1.070 -3.772 0.076 1.00 93.44 67 CYS A C 1
ATOM 521 O O . CYS A 1 67 ? -0.765 -4.878 -0.368 1.00 93.44 67 CYS A O 1
ATOM 523 N N . GLU A 1 68 ? -1.760 -2.889 -0.638 1.00 94.12 68 GLU A N 1
ATOM 524 C CA . GLU A 1 68 ? -2.138 -3.100 -2.030 1.00 94.12 68 GLU A CA 1
ATOM 525 C C . GLU A 1 68 ? -1.354 -2.144 -2.925 1.00 94.12 68 GLU A C 1
ATOM 527 O O . GLU A 1 68 ? -1.292 -0.937 -2.679 1.00 94.12 68 GLU A O 1
ATOM 532 N N . VAL A 1 69 ? -0.791 -2.671 -4.009 1.00 97.44 69 VAL A N 1
ATOM 533 C CA . VAL A 1 69 ? -0.068 -1.900 -5.026 1.00 97.44 69 VAL A CA 1
ATOM 534 C C . VAL A 1 69 ? -0.797 -1.969 -6.366 1.00 97.44 69 VAL A C 1
ATOM 536 O O . VAL A 1 69 ? -1.616 -2.853 -6.615 1.00 97.44 69 VAL A O 1
ATOM 539 N N . SER A 1 70 ? -0.534 -0.993 -7.225 1.00 97.81 70 SER A N 1
ATOM 540 C CA . SER A 1 70 ? -1.005 -0.990 -8.612 1.00 97.81 70 SER A CA 1
ATOM 541 C C . SER A 1 70 ? -0.285 -2.040 -9.462 1.00 97.81 70 SER A C 1
ATOM 543 O O . SER A 1 70 ? 0.701 -2.657 -9.042 1.00 97.81 70 SER A O 1
ATOM 545 N N . LEU A 1 71 ? -0.795 -2.233 -10.681 1.00 97.94 71 LEU A N 1
ATOM 546 C CA . LEU A 1 71 ? -0.055 -2.923 -11.729 1.00 97.94 71 LEU A CA 1
ATOM 547 C C . LEU A 1 71 ? 1.236 -2.160 -12.042 1.00 97.94 71 LEU A C 1
ATOM 549 O O . LEU A 1 71 ? 1.325 -0.947 -11.849 1.00 97.94 71 LEU A O 1
ATOM 553 N N . TRP A 1 72 ? 2.230 -2.887 -12.539 1.00 98.31 72 TRP A N 1
ATOM 554 C CA . TRP A 1 72 ? 3.447 -2.275 -13.048 1.00 98.31 72 TRP A CA 1
ATOM 555 C C . TRP A 1 72 ? 3.146 -1.345 -14.221 1.00 98.31 72 TRP A C 1
ATOM 557 O O . TRP A 1 72 ? 2.320 -1.662 -15.079 1.00 98.31 72 TRP A O 1
ATOM 567 N N . SER A 1 73 ? 3.870 -0.231 -14.286 1.00 98.12 73 SER A N 1
ATOM 568 C CA . SER A 1 73 ? 3.992 0.538 -15.515 1.00 98.12 73 SER A CA 1
ATOM 569 C C . SER A 1 73 ? 4.590 -0.339 -16.624 1.00 98.12 73 SER A C 1
ATOM 571 O O . SER A 1 73 ? 5.285 -1.323 -16.334 1.00 98.12 73 SER A O 1
ATOM 573 N N . PRO A 1 74 ? 4.403 0.040 -17.899 1.00 97.75 74 PRO A N 1
ATOM 574 C CA . PRO A 1 74 ? 5.276 -0.435 -18.961 1.00 97.75 74 PRO A CA 1
ATOM 575 C C . PRO A 1 74 ? 6.746 -0.191 -18.600 1.00 97.75 74 PRO A C 1
ATOM 577 O O . PRO A 1 74 ? 7.065 0.692 -17.791 1.00 97.75 74 PRO A O 1
ATOM 580 N N . TRP A 1 75 ? 7.631 -0.979 -19.200 1.00 96.56 75 TRP A N 1
ATOM 581 C CA . TRP A 1 75 ? 9.061 -0.732 -19.104 1.00 96.56 75 TRP A CA 1
ATOM 582 C C . TRP A 1 75 ? 9.406 0.620 -19.729 1.00 96.56 75 TRP A C 1
ATOM 584 O O . TRP A 1 75 ? 8.879 0.979 -20.784 1.00 96.56 75 TRP A O 1
ATOM 594 N N . GLY A 1 76 ? 10.248 1.386 -19.036 1.00 94.19 76 GLY A N 1
ATOM 595 C CA . GLY A 1 76 ? 10.816 2.614 -19.574 1.00 94.19 76 GLY A CA 1
ATOM 596 C C . GLY A 1 76 ? 11.823 2.337 -20.689 1.00 94.19 76 GLY A C 1
ATOM 597 O O . GLY A 1 76 ? 12.140 1.193 -21.000 1.00 94.19 76 GLY A O 1
ATOM 598 N N . LEU A 1 77 ? 12.353 3.411 -21.271 1.00 92.56 77 LEU A N 1
ATOM 599 C CA . LEU A 1 77 ? 13.416 3.308 -22.268 1.00 92.56 77 LEU A CA 1
ATOM 600 C C . LEU A 1 77 ? 14.676 2.681 -21.658 1.00 92.56 77 LEU A C 1
ATOM 602 O O . LEU A 1 77 ? 15.010 2.948 -20.499 1.00 92.56 77 LEU A O 1
ATOM 606 N N . CYS A 1 78 ? 15.387 1.895 -22.465 1.00 93.06 78 CYS A N 1
ATOM 607 C CA . CYS A 1 78 ? 16.664 1.324 -22.072 1.00 93.06 78 CYS A CA 1
ATOM 608 C C . CYS A 1 78 ? 17.691 2.438 -21.845 1.00 93.06 78 CYS A C 1
ATOM 610 O O . CYS A 1 78 ? 18.054 3.167 -22.769 1.00 93.06 78 CYS A O 1
ATOM 612 N N . LYS A 1 79 ? 18.153 2.593 -20.601 1.00 91.12 79 LYS A N 1
ATOM 613 C CA . LYS A 1 79 ? 19.151 3.595 -20.232 1.00 91.12 79 LYS A CA 1
ATOM 614 C C . LYS A 1 79 ? 20.530 2.947 -20.211 1.00 91.12 79 LYS A C 1
ATOM 616 O O . LYS A 1 79 ? 20.837 2.175 -19.308 1.00 91.12 79 LYS A O 1
ATOM 621 N N . GLY A 1 80 ? 21.371 3.287 -21.176 1.00 87.75 80 GLY A N 1
ATOM 622 C CA . GLY A 1 80 ? 22.735 2.780 -21.284 1.00 87.75 80 GLY A CA 1
ATOM 623 C C . GLY A 1 80 ? 23.497 3.487 -22.394 1.00 87.75 80 GLY A C 1
ATOM 624 O O . GLY A 1 80 ? 22.901 4.210 -23.192 1.00 87.75 80 GLY A O 1
ATOM 625 N N . SER A 1 81 ? 24.812 3.291 -22.424 1.00 85.69 81 SER A N 1
ATOM 626 C CA . SER A 1 81 ? 25.621 3.705 -23.568 1.00 85.69 81 SER A CA 1
ATOM 627 C C . SER A 1 81 ? 25.519 2.657 -24.669 1.00 85.69 81 SER A C 1
ATOM 629 O O . SER A 1 81 ? 25.393 1.464 -24.407 1.00 85.69 81 SER A O 1
ATOM 631 N N . CYS A 1 82 ? 25.614 3.100 -25.913 1.00 85.62 82 CYS A N 1
ATOM 632 C CA . CYS A 1 82 ? 25.640 2.206 -27.057 1.00 85.62 82 CYS A CA 1
ATOM 633 C C . CYS A 1 82 ? 26.854 1.273 -27.025 1.00 85.62 82 CYS A C 1
ATOM 635 O O . CYS A 1 82 ? 27.970 1.707 -26.741 1.00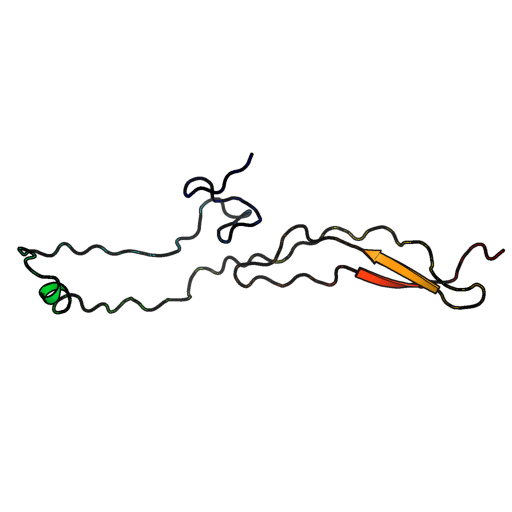 85.62 82 C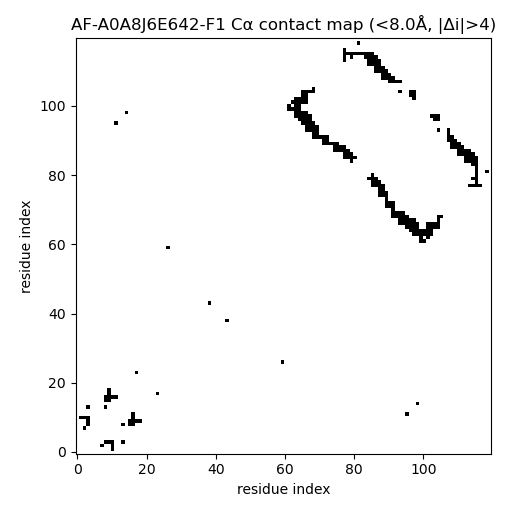YS A O 1
ATOM 637 N N . GLY A 1 83 ? 26.620 -0.014 -27.292 1.00 79.56 83 GLY A N 1
ATOM 638 C CA . GLY A 1 83 ? 27.644 -1.059 -27.200 1.00 79.56 83 GLY A CA 1
ATOM 639 C C . GLY A 1 83 ? 27.892 -1.596 -25.785 1.00 79.56 83 GLY A C 1
ATOM 640 O O . GLY A 1 83 ? 28.778 -2.429 -25.605 1.00 79.56 83 GLY A O 1
ATOM 641 N N . SER A 1 84 ? 27.126 -1.158 -24.780 1.00 87.06 84 SER A N 1
ATOM 642 C CA . SER A 1 84 ? 27.117 -1.760 -23.446 1.00 87.06 84 SER A CA 1
ATOM 643 C C . SER A 1 84 ? 25.698 -2.098 -22.990 1.00 87.06 84 SER A C 1
ATOM 645 O O . SER A 1 84 ? 24.708 -1.601 -23.529 1.00 87.06 84 SER A O 1
ATOM 647 N N . LYS A 1 85 ? 25.593 -2.974 -21.983 1.00 91.25 85 LYS A N 1
ATOM 648 C CA . LYS A 1 85 ? 24.309 -3.280 -21.347 1.00 91.25 85 LYS A CA 1
ATOM 649 C C . LYS A 1 85 ? 23.719 -2.015 -20.727 1.00 91.25 85 LYS A C 1
ATOM 651 O O . LYS A 1 85 ? 24.381 -1.331 -19.944 1.00 91.25 85 LYS A O 1
ATOM 656 N N . GLY A 1 86 ? 22.466 -1.741 -21.061 1.00 93.06 86 GLY A N 1
ATOM 657 C CA . GLY A 1 86 ? 21.645 -0.739 -20.404 1.00 93.06 86 GLY A CA 1
ATOM 658 C C . GLY A 1 86 ? 20.741 -1.354 -19.341 1.00 93.06 86 GLY A C 1
ATOM 659 O O . GLY A 1 86 ? 20.716 -2.566 -19.126 1.00 93.06 86 GLY A O 1
ATOM 660 N N . VAL A 1 87 ? 19.976 -0.490 -18.682 1.00 95.25 87 VAL A N 1
ATOM 661 C CA . VAL A 1 87 ? 18.957 -0.873 -17.705 1.00 95.25 87 VAL A CA 1
ATOM 662 C C . VAL A 1 87 ? 17.651 -0.176 -18.046 1.00 95.25 87 VAL A C 1
ATOM 664 O O . VAL A 1 87 ? 17.614 1.046 -18.200 1.00 95.25 87 VAL A O 1
ATOM 667 N N . GLU A 1 88 ? 16.567 -0.938 -18.119 1.00 96.00 88 GLU A N 1
ATOM 668 C CA . GLU A 1 88 ? 15.217 -0.389 -18.150 1.00 96.00 88 GLU A CA 1
ATOM 669 C C . GLU A 1 88 ? 14.570 -0.515 -16.775 1.00 96.00 88 GLU A C 1
ATOM 671 O O . GLU A 1 88 ? 14.827 -1.451 -16.014 1.00 96.00 88 GLU A O 1
ATOM 676 N N . ILE A 1 89 ? 13.753 0.479 -16.435 1.00 97.06 89 ILE A N 1
ATOM 677 C CA . ILE A 1 89 ? 13.115 0.606 -15.127 1.00 97.06 89 ILE A CA 1
ATOM 678 C C . ILE A 1 89 ? 11.609 0.669 -15.339 1.00 97.06 89 ILE A C 1
ATOM 680 O O . ILE A 1 89 ? 11.123 1.360 -16.236 1.00 97.06 89 ILE A O 1
ATOM 684 N N . ARG A 1 90 ? 10.864 -0.023 -14.483 1.00 98.12 90 ARG A N 1
ATOM 685 C CA . ARG A 1 90 ? 9.413 0.122 -14.350 1.00 98.12 90 ARG A CA 1
ATOM 686 C C . ARG A 1 90 ? 9.053 0.432 -12.907 1.00 98.12 90 ARG A C 1
ATOM 688 O O . ARG A 1 90 ? 9.770 0.060 -11.977 1.00 98.12 90 ARG A O 1
ATOM 695 N N . THR A 1 91 ? 7.927 1.103 -12.713 1.00 98.31 91 THR A N 1
ATOM 696 C CA . THR A 1 91 ? 7.462 1.501 -11.381 1.00 98.31 91 THR A CA 1
ATOM 697 C C . THR A 1 91 ? 6.005 1.121 -11.162 1.00 98.31 91 THR A C 1
ATOM 699 O O . THR A 1 91 ? 5.254 0.870 -12.101 1.00 98.31 91 THR A O 1
ATOM 702 N N . ARG A 1 92 ? 5.602 1.039 -9.899 1.00 98.31 92 ARG A N 1
ATOM 703 C CA . ARG A 1 92 ? 4.211 0.916 -9.457 1.00 98.31 92 ARG A CA 1
ATOM 704 C C . ARG A 1 92 ? 4.022 1.754 -8.203 1.00 98.31 92 ARG A C 1
ATOM 706 O O . ARG A 1 92 ? 4.970 2.005 -7.468 1.00 98.31 92 ARG A O 1
ATOM 713 N N . TYR A 1 93 ? 2.796 2.170 -7.930 1.00 97.06 93 TYR A N 1
ATOM 714 C CA . TYR A 1 93 ? 2.462 2.969 -6.749 1.00 97.06 93 TYR A CA 1
ATOM 715 C C . TYR A 1 93 ? 1.574 2.204 -5.763 1.00 97.06 93 TYR A C 1
ATOM 717 O O . TYR A 1 93 ? 0.852 1.274 -6.138 1.00 97.06 93 TYR A O 1
ATOM 725 N N . ILE A 1 94 ? 1.616 2.626 -4.497 1.00 95.94 94 ILE A N 1
ATOM 726 C CA . ILE A 1 94 ? 0.787 2.089 -3.412 1.00 95.94 94 ILE A CA 1
ATOM 727 C C . ILE A 1 94 ? -0.655 2.571 -3.592 1.00 95.94 94 ILE A C 1
ATOM 729 O O . ILE A 1 94 ? -0.908 3.773 -3.652 1.00 95.94 94 ILE A O 1
ATOM 733 N N . ARG A 1 95 ? -1.603 1.634 -3.638 1.00 91.56 95 ARG A N 1
ATOM 734 C CA . ARG A 1 95 ? -3.048 1.908 -3.605 1.00 91.56 95 ARG A CA 1
ATOM 735 C C . ARG A 1 95 ? -3.579 1.941 -2.176 1.00 91.56 95 ARG A C 1
ATOM 737 O O . ARG A 1 95 ? -4.459 2.741 -1.876 1.00 91.56 95 ARG A O 1
ATOM 744 N N . MET A 1 96 ? -3.029 1.101 -1.302 1.00 88.81 96 MET A N 1
ATOM 745 C CA . MET A 1 96 ? -3.407 1.012 0.104 1.00 88.81 96 MET A CA 1
ATOM 746 C C . MET A 1 96 ? -2.178 0.697 0.944 1.00 88.81 96 MET A C 1
ATOM 748 O O . MET A 1 96 ? -1.436 -0.225 0.620 1.00 88.81 96 MET A O 1
ATOM 752 N N . LYS A 1 97 ? -1.940 1.476 2.000 1.00 89.25 97 LYS A N 1
ATOM 753 C CA . LYS A 1 97 ? -0.844 1.216 2.939 1.00 89.25 97 LYS A CA 1
ATOM 754 C C . LYS A 1 97 ? -1.236 0.097 3.902 1.00 89.25 97 LYS A C 1
ATOM 756 O O . LYS A 1 97 ? -2.409 -0.031 4.241 1.00 89.25 97 LYS A O 1
ATOM 761 N N . ALA A 1 98 ? -0.240 -0.654 4.362 1.00 90.12 98 ALA A N 1
ATOM 762 C CA . ALA A 1 98 ? -0.443 -1.662 5.392 1.00 90.12 98 ALA A CA 1
ATOM 763 C C . ALA A 1 98 ? -0.872 -1.022 6.727 1.00 90.12 98 ALA A C 1
ATOM 765 O O . ALA A 1 98 ? -0.361 0.039 7.092 1.00 90.12 98 ALA A O 1
ATOM 766 N N . ALA A 1 99 ? -1.781 -1.671 7.454 1.00 85.50 99 ALA A N 1
ATOM 767 C CA . ALA A 1 99 ? -2.230 -1.282 8.792 1.00 85.50 99 ALA A CA 1
ATOM 768 C C . ALA A 1 99 ? -2.668 -2.512 9.607 1.00 85.50 99 ALA A C 1
ATOM 770 O O . ALA A 1 99 ? -2.804 -3.607 9.063 1.00 85.50 99 ALA A O 1
ATOM 771 N N . ASN A 1 100 ? -2.900 -2.337 10.915 1.00 82.38 100 ASN A N 1
ATOM 772 C CA . ASN A 1 100 ? -3.393 -3.387 11.822 1.00 82.38 100 ASN A CA 1
ATOM 773 C C . ASN A 1 100 ? -2.587 -4.695 11.749 1.00 82.38 100 ASN A C 1
ATOM 775 O O . ASN A 1 100 ? -3.160 -5.781 11.698 1.00 82.38 100 ASN A O 1
ATOM 779 N N . ASN A 1 101 ? -1.257 -4.584 11.706 1.00 85.69 101 ASN A N 1
ATOM 780 C CA . ASN A 1 101 ? -0.349 -5.727 11.574 1.00 85.69 101 ASN A CA 1
ATOM 781 C C . ASN A 1 101 ? -0.496 -6.517 10.250 1.00 85.69 101 ASN A C 1
ATOM 783 O O . ASN A 1 101 ? -0.166 -7.699 10.193 1.00 85.69 101 ASN A O 1
ATOM 787 N N . GLY A 1 102 ? -1.004 -5.879 9.188 1.00 87.44 102 GLY A N 1
ATOM 788 C CA . GLY A 1 102 ? -1.013 -6.432 7.831 1.00 87.44 102 GLY A CA 1
ATOM 789 C C . GLY A 1 102 ? 0.354 -6.375 7.143 1.00 87.44 102 GLY A C 1
ATOM 790 O O . GLY A 1 102 ? 1.286 -5.708 7.600 1.00 87.44 102 GLY A O 1
ATOM 791 N N . THR A 1 103 ? 0.486 -7.076 6.019 1.00 93.94 103 THR A N 1
ATOM 792 C CA . THR A 1 103 ? 1.768 -7.232 5.321 1.00 93.94 103 THR A CA 1
ATOM 793 C C . THR A 1 103 ? 2.242 -5.930 4.677 1.00 93.94 103 THR A C 1
ATOM 795 O O . THR A 1 103 ? 1.479 -5.265 3.968 1.00 93.94 103 THR A O 1
ATOM 798 N N . ALA A 1 104 ? 3.521 -5.595 4.872 1.00 95.38 104 ALA A N 1
ATOM 799 C CA . ALA A 1 104 ? 4.154 -4.409 4.298 1.00 95.38 104 ALA A CA 1
ATOM 800 C C . ALA A 1 104 ? 4.169 -4.418 2.757 1.00 95.38 104 ALA A C 1
ATOM 802 O O . ALA A 1 104 ? 4.074 -5.460 2.110 1.00 95.38 104 ALA A O 1
ATOM 803 N N . CYS A 1 105 ? 4.307 -3.231 2.161 1.00 96.75 105 CYS A N 1
ATOM 804 C CA . CYS A 1 105 ? 4.337 -3.087 0.709 1.00 96.75 105 CYS A CA 1
ATOM 805 C C . CYS A 1 105 ? 5.579 -3.744 0.091 1.00 96.75 105 CYS A C 1
ATOM 807 O O . CYS A 1 105 ? 6.685 -3.535 0.592 1.00 96.75 105 CYS A O 1
ATOM 809 N N . PRO A 1 106 ? 5.432 -4.462 -1.035 1.00 96.75 106 PRO A N 1
ATOM 810 C CA . PRO A 1 106 ? 6.574 -4.945 -1.801 1.00 96.75 106 PRO A CA 1
ATOM 811 C C . PRO A 1 106 ? 7.279 -3.789 -2.538 1.00 96.75 106 PRO A C 1
ATOM 813 O O . PRO A 1 106 ? 6.769 -2.667 -2.592 1.00 96.75 106 PRO A O 1
ATOM 816 N N . SER A 1 107 ? 8.427 -4.064 -3.170 1.00 97.25 107 SER A N 1
ATOM 817 C CA . SER A 1 107 ? 9.200 -3.066 -3.929 1.00 97.25 107 SER A CA 1
ATOM 818 C C . SER A 1 107 ? 8.355 -2.343 -4.981 1.00 97.25 107 SER A C 1
ATOM 820 O O . SER A 1 107 ? 7.594 -2.967 -5.727 1.00 97.25 107 SER A O 1
ATOM 822 N N . LEU A 1 108 ? 8.498 -1.021 -5.049 1.00 98.12 108 LEU A N 1
ATOM 823 C CA . LEU A 1 108 ? 7.739 -0.148 -5.954 1.00 98.12 108 LEU A CA 1
ATOM 824 C C . LEU A 1 108 ? 8.467 0.155 -7.269 1.00 98.12 108 LEU A C 1
ATOM 826 O O . LEU A 1 108 ? 7.877 0.721 -8.185 1.00 98.12 108 LEU A O 1
ATOM 830 N N . SER A 1 109 ? 9.735 -0.231 -7.361 1.00 97.88 109 SER A N 1
ATOM 831 C CA . SER A 1 109 ? 10.573 -0.097 -8.546 1.00 97.88 109 SER A CA 1
ATOM 832 C C . SER A 1 109 ? 11.175 -1.451 -8.868 1.00 97.88 109 SER A C 1
ATOM 834 O O . SER A 1 109 ? 11.521 -2.204 -7.957 1.00 97.88 109 SER A O 1
ATOM 836 N N . ASP A 1 110 ? 11.295 -1.732 -10.155 1.00 98.00 110 ASP A N 1
ATOM 837 C CA . ASP A 1 110 ? 11.918 -2.938 -10.679 1.00 98.00 110 ASP A CA 1
ATOM 838 C C . ASP A 1 110 ? 12.784 -2.564 -11.880 1.00 98.00 110 ASP A C 1
ATOM 840 O O . ASP A 1 110 ? 12.466 -1.622 -12.615 1.00 98.00 110 ASP A O 1
ATOM 844 N N . ASN A 1 111 ? 13.898 -3.263 -12.041 1.00 97.00 111 ASN A N 1
ATOM 845 C CA . ASN A 1 111 ? 14.881 -2.998 -13.074 1.00 97.00 111 ASN A CA 1
ATOM 846 C C . ASN A 1 111 ? 15.334 -4.302 -13.727 1.00 97.00 111 ASN A C 1
ATOM 848 O O . ASN A 1 111 ? 15.360 -5.359 -13.102 1.00 97.00 111 ASN A O 1
ATOM 852 N N . LYS A 1 112 ? 15.697 -4.226 -15.003 1.00 95.75 112 LYS A N 1
ATOM 853 C CA . LYS A 1 112 ? 16.339 -5.346 -15.689 1.00 95.75 112 LYS A CA 1
ATOM 854 C C . LYS A 1 112 ? 17.304 -4.850 -16.754 1.00 95.75 112 LYS A C 1
ATOM 856 O O . LYS A 1 112 ? 17.178 -3.724 -17.240 1.00 95.75 112 LYS A O 1
ATOM 861 N N . ASP A 1 113 ? 18.231 -5.727 -17.113 1.00 95.38 113 ASP A N 1
ATOM 862 C CA . ASP A 1 113 ? 19.149 -5.516 -18.224 1.00 95.38 113 ASP A CA 1
ATOM 863 C C . ASP A 1 113 ? 18.378 -5.385 -19.547 1.00 95.38 113 ASP A C 1
ATOM 865 O O . ASP A 1 113 ? 17.392 -6.089 -19.789 1.00 95.38 113 ASP A O 1
ATOM 869 N N . CYS A 1 114 ? 18.872 -4.508 -20.412 1.00 93.31 114 CYS A N 1
ATOM 870 C CA . CYS A 1 114 ? 18.397 -4.307 -21.776 1.00 93.31 114 CYS A CA 1
ATOM 871 C C . CYS A 1 114 ? 19.566 -3.911 -22.685 1.00 93.31 114 CYS A C 1
ATOM 873 O O . CYS A 1 114 ? 20.657 -3.578 -22.216 1.00 93.31 114 CYS A O 1
ATOM 875 N N . GLU A 1 115 ? 19.333 -3.928 -23.991 1.00 91.00 115 GLU A N 1
ATOM 876 C CA . GLU A 1 115 ? 20.296 -3.487 -24.998 1.00 91.00 115 GLU A CA 1
ATOM 877 C C . GLU A 1 115 ? 19.738 -2.213 -25.657 1.00 91.00 115 GLU A C 1
ATOM 879 O O . GLU A 1 115 ? 18.588 -2.230 -26.103 1.00 91.00 115 GLU A O 1
ATOM 884 N N . PRO A 1 116 ? 20.458 -1.072 -25.635 1.00 89.44 116 PRO A N 1
ATOM 885 C CA . PRO A 1 116 ? 19.939 0.175 -26.192 1.00 89.44 116 PRO A CA 1
ATOM 886 C C . PRO A 1 116 ? 19.658 0.066 -27.699 1.00 89.44 116 PRO A C 1
ATOM 888 O O . PRO A 1 116 ? 20.566 -0.152 -28.498 1.00 89.44 116 PRO A O 1
ATOM 891 N N . GLU A 1 117 ? 18.395 0.251 -28.082 1.00 81.12 117 GLU A N 1
ATOM 892 C CA . GLU A 1 117 ? 17.944 0.301 -29.479 1.00 81.12 117 GLU A CA 1
ATOM 893 C C . GLU A 1 117 ? 18.217 1.693 -30.090 1.00 81.12 117 GLU A C 1
ATOM 895 O O . GLU A 1 117 ? 18.058 2.711 -29.416 1.00 81.12 117 GLU A O 1
ATOM 900 N N . ASN A 1 118 ? 18.547 1.754 -31.387 1.00 70.12 118 ASN A N 1
ATOM 901 C CA . ASN A 1 118 ? 18.815 2.991 -32.154 1.00 70.12 118 ASN A CA 1
ATOM 902 C C . ASN A 1 118 ? 20.005 3.833 -31.662 1.00 70.12 118 ASN A C 1
ATOM 904 O O . ASN A 1 118 ? 19.902 5.033 -31.406 1.00 70.12 118 ASN A O 1
ATOM 908 N N . CYS A 1 119 ? 21.160 3.189 -31.596 1.00 72.56 119 CYS A N 1
ATOM 909 C CA . CYS A 1 119 ? 22.449 3.835 -31.409 1.00 72.56 119 CYS A CA 1
ATOM 910 C C . CYS A 1 119 ? 22.910 4.543 -32.691 1.00 72.56 119 CYS A C 1
ATOM 912 O O . CYS A 1 119 ? 23.336 3.869 -33.627 1.00 72.56 119 CYS A O 1
ATOM 914 N N . ILE A 1 120 ? 22.800 5.876 -32.736 1.00 68.25 120 ILE A N 1
ATOM 915 C CA . ILE A 1 120 ? 23.316 6.732 -33.823 1.00 68.25 120 ILE A CA 1
ATOM 916 C C . ILE A 1 120 ? 24.583 7.441 -33.352 1.00 68.25 120 ILE A C 1
ATOM 918 O O . ILE A 1 120 ? 24.562 7.958 -32.211 1.00 68.25 120 ILE A O 1
#

Solvent-accessible surface area (backbone atoms only — not comparable to full-atom values): 8098 Å² total; per-residue (Å²): 132,94,66,81,39,97,92,41,41,81,37,95,91,38,97,68,47,55,92,88,52,96,65,82,79,84,88,75,87,85,85,85,80,86,79,90,76,85,87,84,58,81,76,71,55,69,78,77,51,79,76,80,74,81,66,83,70,83,77,57,82,79,68,52,31,52,34,38,64,52,71,71,47,72,73,46,73,49,51,50,56,73,98,43,78,11,41,23,46,30,43,37,54,80,75,37,76,47,39,68,89,26,52,71,68,74,84,46,64,49,74,46,82,35,69,46,79,86,76,127